Protein AF-A0A967SWM6-F1 (afdb_monomer)

Radius of gyration: 11.23 Å; Cα contacts (8 Å, |Δi|>4): 44; chains: 1; bounding box: 26×19×33 Å

Nearest PDB structures (foldseek):
  7thq-assembly1_E  TM=9.386E-01  e=5.210E-04  Prodigiosinella confusarubida
  5gxt-assembly1_A  TM=9.262E-01  e=6.384E-04  Escherichia coli K-12
  7thq-assembly2_C  TM=9.288E-01  e=2.020E-03  Prodigiosinella confusarubida
  6cxt-assembly1_A  TM=8.885E-01  e=5.970E-03  Marinomonas mediterranea MMB-1
  8i32-assembly1_B-2  TM=8.927E-01  e=5.217E-02  Staphylococcus aureus subsp. aureus Mu50

Structure (mmCIF, N/CA/C/O backbone):
data_AF-A0A967SWM6-F1
#
_entry.id   AF-A0A967SWM6-F1
#
loop_
_atom_site.group_PDB
_atom_site.id
_atom_site.type_symbol
_atom_site.label_atom_id
_atom_site.label_alt_id
_atom_site.label_comp_id
_atom_site.label_asym_id
_atom_site.label_entity_id
_atom_site.label_seq_id
_atom_site.pdbx_PDB_ins_code
_atom_site.Cartn_x
_atom_site.Cartn_y
_atom_site.Cartn_z
_atom_site.occupancy
_atom_site.B_iso_or_equiv
_atom_site.auth_seq_id
_atom_site.auth_comp_id
_atom_site.auth_asym_id
_atom_site.auth_atom_id
_atom_site.pdbx_PDB_model_num
ATOM 1 N N . MET A 1 1 ? 3.014 0.973 -22.925 1.00 61.03 1 MET A N 1
ATOM 2 C CA . MET A 1 1 ? 3.046 0.159 -21.697 1.00 61.03 1 MET A CA 1
ATOM 3 C C . MET A 1 1 ? 1.755 0.492 -20.984 1.00 61.03 1 MET A C 1
ATOM 5 O O . MET A 1 1 ? 1.614 1.629 -20.556 1.00 61.03 1 MET A O 1
ATOM 9 N N . GLU A 1 2 ? 0.766 -0.393 -21.036 1.00 74.50 2 GLU A N 1
ATOM 10 C CA . GLU A 1 2 ? -0.484 -0.184 -20.300 1.00 74.50 2 GLU A CA 1
ATOM 11 C C . GLU A 1 2 ? -0.233 -0.610 -18.856 1.00 74.50 2 GLU A C 1
ATOM 13 O O . GLU A 1 2 ? 0.245 -1.717 -18.619 1.00 74.50 2 GLU A O 1
ATOM 18 N N . LEU A 1 3 ? -0.456 0.305 -17.916 1.00 83.00 3 LEU A N 1
ATOM 19 C CA . LEU A 1 3 ? -0.484 -0.023 -16.498 1.00 83.00 3 LEU A CA 1
ATOM 20 C C . LEU A 1 3 ? -1.871 -0.577 -16.193 1.00 83.00 3 LEU A C 1
ATOM 22 O O . LEU A 1 3 ? -2.867 0.083 -16.489 1.00 83.00 3 LEU A O 1
ATOM 26 N N . ASP A 1 4 ? -1.925 -1.768 -15.609 1.00 90.75 4 ASP A N 1
ATOM 27 C CA . ASP A 1 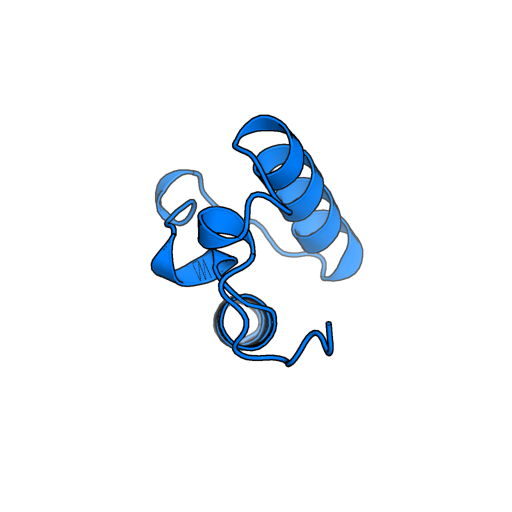4 ? -3.159 -2.366 -15.107 1.00 90.75 4 ASP A CA 1
ATOM 28 C C . ASP A 1 4 ? -3.187 -2.356 -13.567 1.00 90.75 4 ASP A C 1
ATOM 30 O O . ASP A 1 4 ? -2.200 -2.038 -12.895 1.00 90.75 4 ASP A O 1
ATOM 34 N N . PHE A 1 5 ? -4.337 -2.702 -12.991 1.00 92.38 5 PHE A N 1
ATOM 35 C CA . PHE A 1 5 ? -4.519 -2.716 -11.537 1.00 92.38 5 PHE A CA 1
ATOM 36 C C . PHE A 1 5 ? -3.754 -3.841 -10.817 1.00 92.38 5 PHE A C 1
ATOM 38 O O . PHE A 1 5 ? -3.586 -3.776 -9.597 1.00 92.38 5 PHE A O 1
ATOM 45 N N . GLU A 1 6 ? -3.266 -4.840 -11.556 1.00 92.19 6 GLU A N 1
ATOM 46 C CA . GLU A 1 6 ? -2.499 -5.989 -11.055 1.00 92.19 6 GLU A CA 1
ATOM 47 C C . GLU A 1 6 ? -0.987 -5.830 -11.268 1.00 92.19 6 GLU A C 1
ATOM 49 O O . GLU A 1 6 ? -0.186 -6.670 -10.849 1.00 92.19 6 GLU A O 1
ATOM 54 N N . THR A 1 7 ? -0.576 -4.733 -11.902 1.00 92.06 7 THR A N 1
ATOM 55 C CA . THR A 1 7 ? 0.804 -4.495 -12.289 1.00 92.06 7 THR A CA 1
ATOM 56 C C . THR A 1 7 ? 1.639 -4.416 -11.029 1.00 92.06 7 THR A C 1
ATOM 58 O O . THR A 1 7 ? 1.377 -3.606 -10.141 1.00 92.06 7 THR A O 1
ATOM 61 N N . ASN A 1 8 ? 2.678 -5.247 -10.965 1.00 90.69 8 ASN A N 1
ATOM 62 C CA . ASN A 1 8 ? 3.604 -5.223 -9.847 1.00 90.69 8 ASN A CA 1
ATOM 63 C C . ASN A 1 8 ? 4.535 -4.001 -9.964 1.00 90.69 8 ASN A C 1
ATOM 65 O O . ASN A 1 8 ? 5.543 -4.047 -10.670 1.00 90.69 8 ASN A O 1
ATOM 69 N N . LEU A 1 9 ? 4.177 -2.920 -9.271 1.00 90.38 9 LEU A N 1
ATOM 70 C CA . LEU A 1 9 ? 4.825 -1.605 -9.264 1.00 90.38 9 LEU A CA 1
ATOM 71 C C . LEU A 1 9 ? 6.245 -1.637 -8.682 1.00 90.38 9 LEU A C 1
ATOM 73 O O . LEU A 1 9 ? 7.109 -0.865 -9.096 1.00 90.38 9 LEU A O 1
ATOM 77 N N . LEU A 1 10 ? 6.496 -2.550 -7.741 1.00 87.06 10 LEU A N 1
ATOM 78 C CA . LEU A 1 10 ? 7.814 -2.753 -7.136 1.00 87.06 10 LEU A CA 1
ATOM 79 C C . LEU A 1 10 ? 8.748 -3.473 -8.114 1.00 87.06 10 LEU A C 1
ATOM 81 O O . LEU A 1 10 ? 9.885 -3.064 -8.333 1.00 87.06 10 LEU A O 1
ATOM 85 N N . ARG A 1 11 ? 8.257 -4.541 -8.754 1.00 86.94 11 ARG A N 1
ATOM 86 C CA . ARG A 1 11 ? 9.032 -5.334 -9.717 1.00 86.94 11 ARG A CA 1
ATOM 87 C C . ARG A 1 11 ? 9.267 -4.591 -11.028 1.00 86.94 11 ARG A C 1
ATOM 89 O O . ARG A 1 11 ? 10.298 -4.806 -11.658 1.00 86.94 11 ARG A O 1
ATOM 96 N N . SER A 1 12 ? 8.332 -3.739 -11.445 1.00 87.25 12 SER A N 1
ATOM 97 C CA . SER A 1 12 ? 8.503 -2.884 -12.622 1.00 87.25 12 SER A CA 1
ATOM 98 C C . SER A 1 12 ? 9.507 -1.748 -12.394 1.00 87.25 12 SER A C 1
ATOM 100 O O . SER A 1 12 ? 9.919 -1.114 -13.362 1.00 87.25 12 SER A O 1
ATOM 102 N N . GLY A 1 13 ? 9.911 -1.499 -11.141 1.00 86.62 13 GLY A N 1
ATOM 103 C CA . GLY A 1 13 ? 10.800 -0.398 -10.770 1.00 86.62 13 GLY A CA 1
ATOM 104 C C . GLY A 1 13 ? 10.117 0.970 -10.786 1.00 86.62 13 GLY A C 1
ATOM 105 O O . GLY A 1 13 ? 10.800 1.987 -10.721 1.00 86.62 13 GLY A O 1
ATOM 106 N N . LEU A 1 14 ? 8.782 1.008 -10.879 1.00 88.00 14 LEU A N 1
ATOM 107 C CA . LEU A 1 14 ? 8.002 2.246 -10.785 1.00 88.00 14 LEU A CA 1
ATOM 108 C C . LEU A 1 14 ? 7.971 2.784 -9.352 1.00 88.00 14 LEU A C 1
ATOM 110 O O . LEU A 1 14 ? 7.847 3.990 -9.153 1.00 88.00 14 LEU A O 1
ATOM 114 N N . ILE A 1 15 ? 8.080 1.888 -8.369 1.00 89.44 15 ILE A N 1
ATOM 115 C CA . ILE A 1 15 ? 8.154 2.212 -6.947 1.00 89.44 15 ILE A CA 1
ATOM 116 C C . ILE A 1 15 ? 9.398 1.554 -6.355 1.00 89.44 15 ILE A C 1
ATOM 118 O O . ILE A 1 15 ? 9.587 0.343 -6.463 1.00 89.44 15 ILE A O 1
ATOM 122 N N . ASP A 1 16 ? 10.224 2.360 -5.695 1.00 87.25 16 ASP A N 1
ATOM 123 C CA . ASP A 1 16 ? 11.328 1.907 -4.853 1.00 87.25 16 ASP A CA 1
ATOM 124 C C . ASP A 1 16 ? 10.966 1.994 -3.355 1.00 87.25 16 ASP A C 1
ATOM 126 O O . ASP A 1 16 ? 9.844 2.338 -2.973 1.00 87.25 16 ASP A O 1
ATOM 130 N N . SER A 1 17 ? 11.913 1.666 -2.475 1.00 80.75 17 SER A N 1
ATOM 131 C CA . SER A 1 17 ? 11.695 1.686 -1.022 1.00 80.75 17 SER A CA 1
ATOM 132 C C . SER A 1 17 ? 11.405 3.085 -0.459 1.00 80.75 17 SER A C 1
ATOM 134 O O . SER A 1 17 ? 10.662 3.211 0.519 1.00 80.75 17 SER A O 1
ATOM 136 N N . MET A 1 18 ? 11.954 4.141 -1.066 1.00 86.62 18 MET A N 1
ATOM 137 C CA . MET A 1 18 ? 11.713 5.520 -0.636 1.00 86.62 18 MET A CA 1
ATOM 138 C C . MET A 1 18 ? 10.332 5.994 -1.097 1.00 86.62 18 MET A C 1
ATOM 140 O O . MET A 1 18 ? 9.576 6.561 -0.308 1.00 86.62 18 MET A O 1
ATOM 144 N N . ALA A 1 19 ? 9.968 5.699 -2.345 1.00 89.62 19 ALA A N 1
ATOM 145 C CA . ALA A 1 19 ? 8.656 5.978 -2.910 1.00 89.62 19 ALA A CA 1
ATOM 146 C C . ALA A 1 19 ? 7.543 5.225 -2.166 1.00 89.62 19 ALA A C 1
ATOM 148 O O . ALA A 1 19 ? 6.487 5.805 -1.918 1.00 89.62 19 ALA A O 1
ATOM 149 N N . LEU A 1 20 ? 7.793 3.983 -1.733 1.00 88.31 20 LEU A N 1
ATOM 150 C CA . LEU A 1 20 ? 6.846 3.209 -0.926 1.00 88.31 20 LEU A CA 1
ATOM 151 C C . LEU A 1 20 ? 6.523 3.902 0.403 1.00 88.31 20 LEU A C 1
ATOM 153 O O . LEU A 1 20 ? 5.366 3.943 0.804 1.00 88.31 20 LEU A O 1
ATOM 157 N N . THR A 1 21 ? 7.521 4.490 1.064 1.00 90.00 21 THR A N 1
ATOM 158 C CA . THR A 1 21 ? 7.297 5.213 2.328 1.00 90.00 21 THR A CA 1
ATOM 159 C C . THR A 1 21 ? 6.375 6.419 2.118 1.00 90.00 21 THR A C 1
ATOM 161 O O . THR A 1 21 ? 5.440 6.630 2.888 1.00 90.00 21 THR A O 1
ATOM 164 N N . ASN A 1 22 ? 6.586 7.180 1.039 1.00 92.00 22 ASN A N 1
ATOM 165 C CA . ASN A 1 22 ? 5.717 8.308 0.692 1.00 92.00 22 ASN A CA 1
ATOM 166 C C . ASN A 1 22 ? 4.302 7.855 0.316 1.00 92.00 22 ASN A C 1
ATOM 168 O O . ASN A 1 22 ? 3.331 8.512 0.683 1.00 92.00 22 ASN A O 1
ATOM 172 N N . LEU A 1 23 ? 4.187 6.731 -0.394 1.00 91.94 23 LEU A N 1
ATOM 173 C CA . LEU A 1 23 ? 2.905 6.142 -0.758 1.00 91.94 23 LEU A CA 1
ATOM 174 C C . LEU A 1 23 ? 2.123 5.698 0.477 1.00 91.94 23 LEU A C 1
ATOM 176 O O . LEU A 1 23 ? 0.937 5.987 0.573 1.00 91.94 23 LEU A O 1
ATOM 180 N N . VAL A 1 24 ? 2.777 5.054 1.443 1.00 92.06 24 VAL A N 1
ATOM 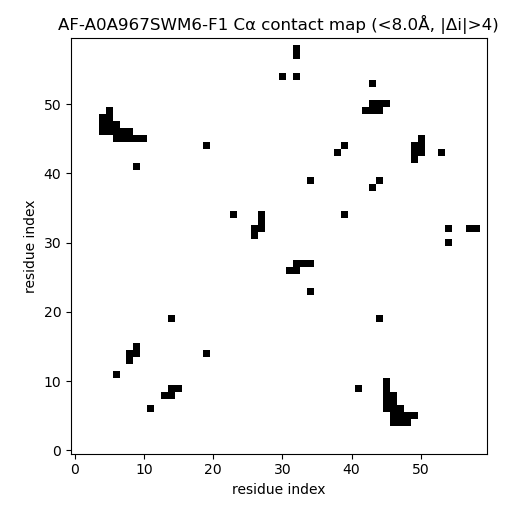181 C CA . VAL A 1 24 ? 2.118 4.687 2.699 1.00 92.06 24 VAL A CA 1
ATOM 182 C C . VAL A 1 24 ? 1.627 5.927 3.439 1.00 92.06 24 VAL A C 1
ATOM 184 O O . VAL A 1 24 ? 0.456 5.969 3.802 1.00 92.06 24 VAL A O 1
ATOM 187 N N . ASN A 1 25 ? 2.468 6.955 3.587 1.00 93.31 25 ASN A N 1
ATOM 188 C CA . ASN A 1 25 ? 2.052 8.206 4.226 1.00 93.31 25 ASN A CA 1
ATOM 189 C C . ASN A 1 25 ? 0.835 8.823 3.517 1.00 93.31 25 ASN A C 1
ATOM 191 O O . ASN A 1 25 ? -0.093 9.292 4.170 1.00 93.31 25 ASN A O 1
ATOM 195 N N . PHE A 1 26 ? 0.815 8.804 2.180 1.00 94.75 26 PHE A N 1
ATOM 196 C CA . PHE A 1 26 ? -0.333 9.263 1.400 1.00 94.75 26 PHE A CA 1
ATOM 197 C C . PHE A 1 26 ? -1.599 8.455 1.713 1.00 94.75 26 PHE A C 1
ATOM 199 O O . PHE A 1 26 ? -2.644 9.046 1.962 1.00 94.75 26 PHE A O 1
ATOM 206 N N . LEU A 1 27 ? -1.509 7.123 1.746 1.00 94.25 27 LEU A N 1
ATOM 207 C CA . LEU A 1 27 ? -2.651 6.252 2.032 1.00 94.25 27 LEU A CA 1
ATOM 208 C C . LEU A 1 27 ? -3.184 6.436 3.459 1.00 94.25 27 LEU A C 1
ATOM 210 O O . LEU A 1 27 ? -4.397 6.455 3.652 1.00 94.25 27 LEU A O 1
ATOM 214 N N . GLU A 1 28 ? -2.297 6.587 4.446 1.00 94.62 28 GLU A N 1
ATOM 215 C CA . GLU A 1 28 ? -2.683 6.884 5.830 1.00 94.62 28 GLU A CA 1
ATOM 216 C C . GLU A 1 28 ? -3.468 8.196 5.917 1.00 94.62 28 GLU A C 1
ATOM 218 O O . GLU A 1 28 ? -4.539 8.233 6.520 1.00 94.62 28 GLU A O 1
ATOM 223 N N . HIS A 1 29 ? -2.975 9.253 5.266 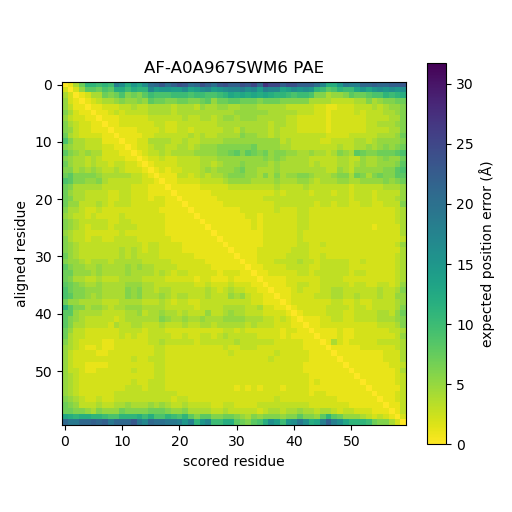1.00 95.94 29 HIS A N 1
ATOM 224 C CA . HIS A 1 29 ? -3.623 10.563 5.265 1.00 95.94 29 HIS A CA 1
ATOM 225 C C . HIS A 1 29 ? -4.940 10.597 4.479 1.00 95.94 29 HIS A C 1
ATOM 227 O O . HIS A 1 29 ? -5.913 11.168 4.963 1.00 95.94 29 HIS A O 1
ATOM 233 N N . GLU A 1 30 ? -4.983 10.009 3.283 1.00 96.38 30 GLU A N 1
ATOM 234 C CA . GLU A 1 30 ? -6.159 10.046 2.401 1.00 96.38 30 GLU A CA 1
ATOM 235 C C . GLU A 1 30 ? -7.328 9.236 2.972 1.00 96.38 30 GLU A C 1
ATOM 237 O O . GLU A 1 30 ? -8.493 9.601 2.816 1.00 96.38 30 GLU A O 1
ATOM 242 N N . PHE A 1 31 ? -7.028 8.122 3.642 1.00 94.31 31 PHE A N 1
ATOM 243 C CA . PHE A 1 31 ? -8.049 7.199 4.127 1.00 94.31 31 PHE A CA 1
ATOM 244 C C . PHE A 1 31 ? -8.259 7.226 5.641 1.00 94.31 31 PHE A C 1
ATOM 246 O O . PHE A 1 31 ? -9.102 6.464 6.115 1.00 94.31 31 PHE A O 1
ATOM 253 N N . ASP A 1 32 ? -7.540 8.092 6.360 1.00 94.75 32 ASP A N 1
ATOM 254 C CA . ASP A 1 32 ? -7.548 8.211 7.825 1.00 94.75 32 ASP A CA 1
ATOM 255 C C . ASP A 1 32 ? -7.320 6.854 8.519 1.00 94.75 32 ASP A C 1
ATOM 257 O O . ASP A 1 32 ? -8.031 6.444 9.437 1.00 94.75 32 ASP A O 1
ATOM 261 N N . VAL A 1 33 ? -6.328 6.107 8.021 1.00 93.25 33 VAL A N 1
ATOM 262 C CA . VAL A 1 33 ? -5.933 4.792 8.550 1.00 93.25 33 VAL A CA 1
ATOM 263 C C . VAL A 1 33 ? -4.513 4.831 9.094 1.00 93.25 33 VAL A C 1
ATOM 265 O O . VAL A 1 33 ? -3.707 5.675 8.717 1.00 93.25 33 VAL A O 1
ATOM 268 N N . ARG A 1 34 ? -4.179 3.859 9.949 1.00 92.56 34 ARG A N 1
ATOM 269 C CA . ARG A 1 34 ? -2.805 3.628 10.403 1.00 92.56 34 ARG A CA 1
ATOM 270 C C . ARG A 1 34 ? -2.260 2.326 9.835 1.00 92.56 34 ARG A C 1
ATOM 272 O O . ARG A 1 34 ? -2.861 1.265 10.009 1.00 92.56 34 ARG A O 1
ATOM 279 N N . ILE A 1 35 ? -1.100 2.397 9.201 1.00 92.81 35 ILE A N 1
ATOM 280 C CA . ILE A 1 35 ? -0.406 1.292 8.549 1.00 92.81 35 ILE A CA 1
ATOM 281 C C . ILE A 1 35 ? 0.845 0.982 9.378 1.00 92.81 35 ILE A C 1
ATOM 283 O O . ILE A 1 35 ? 1.834 1.713 9.322 1.00 92.81 35 ILE A O 1
ATOM 287 N N . PRO A 1 36 ? 0.837 -0.085 10.195 1.00 92.12 36 PRO A N 1
ATOM 288 C CA . PRO A 1 36 ? 2.010 -0.440 10.979 1.00 92.12 36 PRO A CA 1
ATOM 289 C C . PRO A 1 36 ? 3.147 -0.919 10.067 1.00 92.12 36 PRO A C 1
ATOM 291 O O . PRO A 1 36 ? 2.916 -1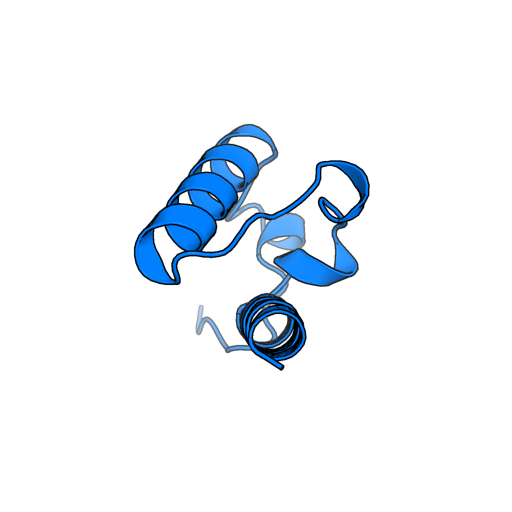.548 9.038 1.00 92.12 36 PRO A O 1
ATOM 294 N N . PHE A 1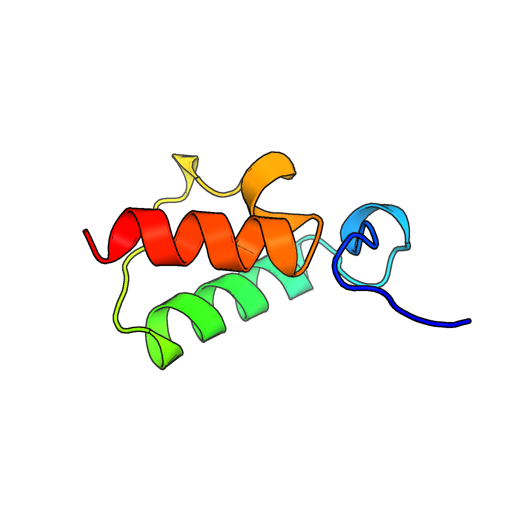 37 ? 4.395 -0.706 10.494 1.00 88.00 37 PHE A N 1
ATOM 295 C CA . PHE A 1 37 ? 5.589 -1.181 9.775 1.00 88.00 37 PHE A CA 1
ATOM 296 C C . PHE A 1 37 ? 5.591 -2.697 9.517 1.00 88.00 37 PHE A C 1
ATOM 298 O O . PHE A 1 37 ? 6.216 -3.155 8.568 1.00 88.00 37 PHE A O 1
ATOM 305 N N . THR A 1 38 ? 4.890 -3.487 10.335 1.00 90.44 38 THR A N 1
ATOM 306 C CA . THR A 1 38 ? 4.711 -4.933 10.117 1.00 90.44 38 THR A CA 1
ATOM 307 C C . THR A 1 38 ? 3.948 -5.246 8.835 1.00 90.44 38 THR A C 1
ATOM 309 O O . THR A 1 38 ? 4.143 -6.311 8.255 1.00 90.44 38 THR A O 1
ATOM 312 N N . ASP A 1 39 ? 3.110 -4.314 8.384 1.00 91.00 39 ASP A N 1
ATOM 313 C CA . ASP A 1 39 ? 2.252 -4.479 7.218 1.00 91.00 39 ASP A CA 1
ATO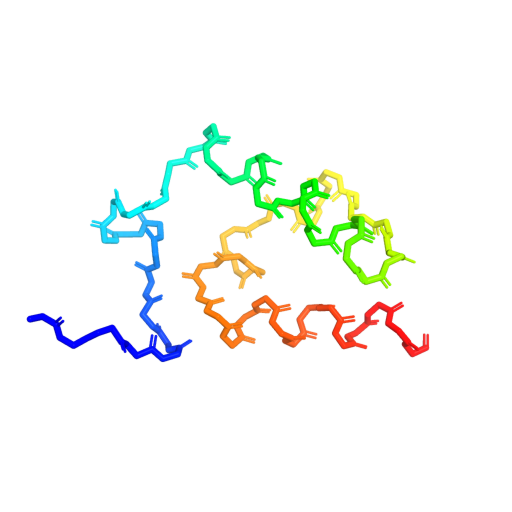M 314 C C . ASP A 1 39 ? 2.914 -3.920 5.950 1.00 91.00 39 ASP A C 1
ATOM 316 O O . ASP A 1 39 ? 2.368 -4.117 4.863 1.00 91.00 39 ASP A O 1
ATOM 320 N N . PHE A 1 40 ? 4.110 -3.310 6.058 1.00 88.38 40 PHE A N 1
ATOM 321 C CA . PHE A 1 40 ? 4.961 -2.866 4.939 1.00 88.38 40 PHE A CA 1
ATOM 322 C C . PHE A 1 40 ? 5.565 -4.077 4.223 1.00 88.38 40 PHE A C 1
ATOM 324 O O . PHE A 1 40 ? 6.765 -4.350 4.261 1.00 88.38 40 PHE A O 1
ATOM 331 N N . THR A 1 41 ? 4.703 -4.839 3.568 1.00 87.19 41 THR A N 1
ATOM 332 C CA . THR A 1 41 ? 5.075 -6.032 2.824 1.00 87.19 41 THR A CA 1
ATOM 333 C C . THR A 1 41 ? 4.807 -5.812 1.346 1.00 87.19 41 THR A C 1
ATOM 335 O O . THR A 1 41 ? 3.859 -5.131 0.957 1.00 87.19 41 THR A O 1
ATOM 338 N N . ILE A 1 42 ? 5.622 -6.443 0.500 1.00 85.31 42 ILE A N 1
ATOM 339 C CA . ILE A 1 42 ? 5.415 -6.449 -0.955 1.00 85.31 42 ILE A CA 1
AT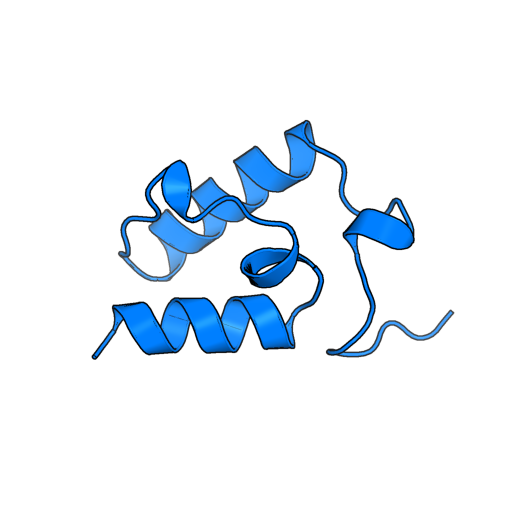OM 340 C C . ILE A 1 42 ? 3.992 -6.925 -1.282 1.00 85.31 42 ILE A C 1
ATOM 342 O O . ILE A 1 42 ? 3.352 -6.369 -2.164 1.00 85.31 42 ILE A O 1
ATOM 346 N N . ALA A 1 43 ? 3.467 -7.903 -0.539 1.00 89.19 43 ALA A N 1
ATOM 347 C CA . ALA A 1 43 ? 2.134 -8.447 -0.768 1.00 89.19 43 ALA A CA 1
ATOM 348 C C . ALA A 1 43 ? 1.025 -7.385 -0.686 1.00 89.19 43 ALA A C 1
ATOM 350 O O . ALA A 1 43 ? 0.131 -7.412 -1.526 1.00 89.19 43 ALA A O 1
ATOM 351 N N . ASN A 1 44 ? 1.123 -6.443 0.259 1.00 92.75 44 ASN A N 1
ATOM 352 C CA 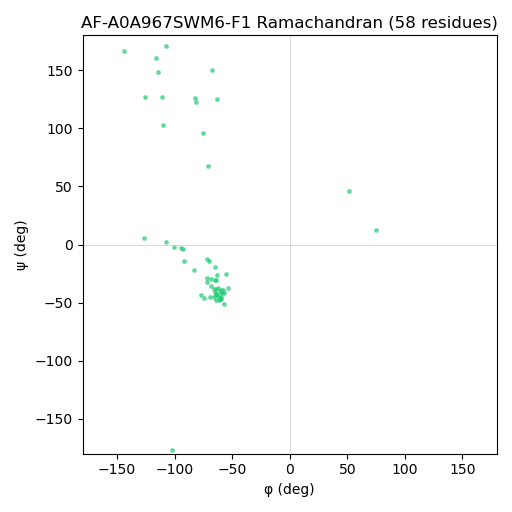. ASN A 1 44 ? 0.116 -5.401 0.488 1.00 92.75 44 ASN A CA 1
ATOM 353 C C . ASN A 1 44 ? 0.258 -4.192 -0.453 1.00 92.75 44 ASN A C 1
ATOM 355 O O . ASN A 1 44 ? -0.710 -3.467 -0.654 1.00 92.75 44 ASN A O 1
ATOM 359 N N . PHE A 1 45 ? 1.445 -3.969 -1.033 1.00 93.00 45 PHE A N 1
ATOM 360 C CA . PHE A 1 45 ? 1.761 -2.733 -1.770 1.00 93.00 45 PHE A CA 1
ATOM 361 C C . PHE A 1 45 ? 2.297 -2.943 -3.194 1.00 93.00 45 PHE A C 1
ATOM 363 O O . PHE A 1 45 ? 2.689 -1.987 -3.858 1.00 93.00 45 PHE A O 1
ATOM 370 N N . GLN A 1 46 ? 2.336 -4.182 -3.691 1.00 91.31 46 GLN A N 1
ATOM 371 C CA . GLN A 1 46 ? 2.857 -4.477 -5.029 1.00 91.31 46 GLN A CA 1
ATOM 372 C C . GLN A 1 46 ? 1.992 -3.948 -6.169 1.00 91.31 46 GLN A C 1
ATOM 374 O O . GLN A 1 46 ? 2.544 -3.673 -7.223 1.00 91.31 46 GLN A O 1
ATOM 379 N N . SER A 1 47 ? 0.677 -3.824 -6.000 1.00 94.44 47 SER A N 1
ATOM 380 C CA . SER A 1 47 ? -0.253 -3.417 -7.059 1.00 94.44 47 SER A CA 1
ATOM 381 C C . SER A 1 47 ? -1.370 -2.543 -6.497 1.00 94.44 47 SER A C 1
ATOM 383 O O . SER A 1 47 ? -1.559 -2.472 -5.280 1.00 94.44 47 SER A O 1
ATOM 385 N N . ILE A 1 48 ? -2.126 -1.882 -7.378 1.00 94.38 48 ILE A N 1
ATOM 386 C CA . ILE A 1 48 ? -3.273 -1.068 -6.958 1.00 94.38 48 ILE A CA 1
ATOM 387 C C . ILE A 1 48 ? -4.311 -1.938 -6.243 1.00 94.38 48 ILE A C 1
ATOM 389 O O . ILE A 1 48 ? -4.755 -1.573 -5.159 1.00 94.38 48 ILE A O 1
ATOM 393 N N . ASN A 1 49 ? -4.636 -3.116 -6.782 1.00 95.69 49 ASN A N 1
ATOM 394 C CA . ASN A 1 49 ? -5.607 -4.015 -6.153 1.00 95.69 49 ASN A CA 1
ATOM 395 C C . ASN A 1 49 ? -5.143 -4.529 -4.786 1.00 95.69 49 ASN A C 1
ATOM 397 O O . ASN A 1 49 ? -5.949 -4.605 -3.860 1.00 95.69 49 ASN A O 1
ATOM 401 N N . ALA A 1 50 ? -3.850 -4.826 -4.624 1.00 95.06 50 ALA A N 1
ATOM 402 C CA . ALA A 1 50 ? -3.299 -5.205 -3.324 1.00 95.06 50 ALA A CA 1
ATOM 403 C C . ALA A 1 50 ? -3.494 -4.096 -2.277 1.00 95.06 50 ALA A C 1
ATOM 405 O O . ALA A 1 50 ? -3.958 -4.371 -1.169 1.00 95.06 50 ALA A O 1
ATOM 406 N N . MET A 1 51 ? -3.209 -2.847 -2.657 1.00 94.75 51 MET A N 1
ATOM 407 C CA . MET A 1 51 ? -3.383 -1.695 -1.773 1.00 94.75 51 MET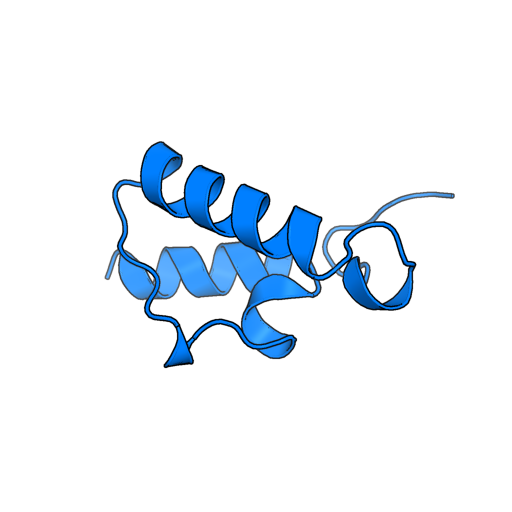 A CA 1
ATOM 408 C C . MET A 1 51 ? -4.850 -1.457 -1.437 1.00 94.75 51 MET A C 1
ATOM 410 O O . MET A 1 51 ? -5.173 -1.271 -0.267 1.00 94.75 51 MET A O 1
ATOM 414 N N . THR A 1 52 ? -5.743 -1.511 -2.426 1.00 94.75 52 THR A N 1
ATOM 415 C CA . THR A 1 52 ? -7.187 -1.361 -2.203 1.00 94.75 52 THR A CA 1
ATOM 416 C C . THR A 1 52 ? -7.698 -2.401 -1.211 1.00 94.75 52 THR A C 1
ATOM 418 O O . THR A 1 52 ? -8.278 -2.029 -0.194 1.00 94.75 52 THR A O 1
ATOM 421 N N . ASN A 1 53 ? -7.394 -3.683 -1.436 1.00 94.94 53 ASN A N 1
ATOM 422 C CA . ASN A 1 53 ? -7.803 -4.770 -0.542 1.00 94.94 53 ASN A CA 1
ATOM 423 C C . ASN A 1 53 ? -7.271 -4.568 0.884 1.00 94.94 53 ASN A C 1
ATOM 425 O O . ASN A 1 53 ? -7.981 -4.787 1.867 1.00 94.94 53 ASN A O 1
ATOM 429 N N . TYR A 1 54 ? -6.015 -4.135 1.007 1.00 95.00 54 TYR A N 1
ATOM 430 C CA . TYR A 1 54 ? -5.412 -3.855 2.301 1.00 95.00 54 TYR A CA 1
ATOM 431 C C . TYR A 1 54 ? -6.124 -2.700 3.023 1.00 95.00 54 TYR A C 1
ATOM 433 O O . TYR A 1 54 ? -6.484 -2.849 4.191 1.00 95.00 54 TYR A O 1
ATOM 441 N N . ILE A 1 55 ? -6.388 -1.580 2.344 1.00 94.06 55 ILE A N 1
ATOM 442 C CA . ILE A 1 55 ? -7.082 -0.426 2.933 1.00 94.06 55 ILE A CA 1
ATOM 443 C C . ILE A 1 55 ? -8.518 -0.781 3.328 1.00 94.06 55 ILE A C 1
ATOM 445 O O . ILE A 1 55 ? -8.954 -0.421 4.421 1.00 94.06 55 ILE A O 1
ATOM 449 N N . GLU A 1 56 ? -9.243 -1.523 2.491 1.00 93.62 56 GLU A N 1
ATOM 450 C CA . GLU A 1 56 ? -10.590 -2.001 2.819 1.00 93.62 56 GLU A CA 1
ATOM 451 C C . GLU A 1 56 ? -10.588 -2.874 4.079 1.00 93.62 56 GLU A C 1
ATOM 453 O O . GLU A 1 56 ? -11.445 -2.699 4.944 1.00 93.62 56 GLU A O 1
ATOM 458 N N . SER A 1 57 ? -9.571 -3.726 4.256 1.00 92.69 57 SER A N 1
ATOM 459 C CA . SER A 1 57 ? -9.426 -4.546 5.468 1.00 92.69 57 SER A CA 1
ATOM 460 C C . SER A 1 57 ? -9.185 -3.742 6.755 1.00 92.69 57 SER A C 1
ATOM 462 O O . SER A 1 57 ? -9.401 -4.268 7.845 1.00 92.69 57 SER A O 1
ATOM 464 N N . LYS A 1 58 ? -8.746 -2.477 6.654 1.00 87.94 58 LYS A N 1
ATOM 465 C CA . LYS A 1 58 ? -8.522 -1.578 7.803 1.00 87.94 58 LYS A CA 1
ATOM 466 C C . LYS A 1 58 ? -9.732 -0.716 8.160 1.00 87.94 58 LYS A C 1
ATOM 468 O O . LYS A 1 58 ? -9.735 -0.121 9.232 1.00 87.94 58 LYS A O 1
ATOM 473 N N . LYS A 1 59 ? -10.725 -0.626 7.272 1.00 78.44 59 LYS A N 1
ATOM 474 C CA . LYS A 1 59 ? -11.957 0.157 7.472 1.00 78.44 59 LYS A CA 1
ATOM 475 C C . LYS A 1 59 ? -13.115 -0.658 8.067 1.00 78.44 59 LYS A C 1
ATOM 477 O O . LYS A 1 59 ? -14.176 -0.082 8.302 1.00 78.44 59 LYS A O 1
ATOM 482 N N . ALA A 1 60 ? -12.927 -1.965 8.257 1.00 56.34 60 ALA A N 1
ATOM 483 C CA . ALA A 1 60 ? -13.918 -2.891 8.808 1.00 56.34 60 ALA A CA 1
ATOM 484 C C . ALA A 1 60 ? -13.937 -2.909 10.344 1.00 56.34 60 ALA A C 1
ATOM 486 O O . ALA A 1 60 ? -12.852 -2.777 10.956 1.00 56.34 60 ALA A O 1
#

Secondary structure (DSSP, 8-state):
----TT--TTTTTSS-HHHHHHHHHHHHHHHT----GGG--HHHHSSHHHHHHHHHHH--

Mean predicted aligned error: 3.63 Å

Foldseek 3Di:
DDADQQAQCDVVVVDDPVNLVVVQVVLCVVLVFDDDPVNSDSQCPRGNVSVVVVSVVRVD

Solvent-accessible surface area (backbone atoms only — not comparable to full-atom values): 3641 Å² total; per-residue (Å²): 134,87,85,57,56,75,42,47,35,49,83,71,64,80,34,52,80,70,53,46,55,54,50,50,54,49,51,26,66,77,67,76,48,86,81,57,77,88,63,75,39,66,78,38,62,24,21,56,53,33,36,51,56,49,54,55,68,70,75,109

Sequence (60 aa):
MELDFETNLLRSGLIDSMALTNLVNFLEHEFDVRIPFTDFTIANFQSINAMTNYIESKKA

pLDDT: mean 89.64, std 7.16, range [56.34, 96.38]